Protein AF-A0A6I9WHF2-F1 (afdb_monomer)

Solvent-accessible surface area (backbone atoms only — not comparable to full-atom values): 7072 Å² total; per-residue (Å²): 119,70,70,58,63,70,50,58,54,51,23,45,90,39,62,63,65,50,39,45,48,43,49,66,80,40,38,81,57,50,48,70,41,56,50,57,71,92,70,49,92,61,64,71,60,45,50,55,42,70,70,70,78,56,63,70,54,40,52,34,28,46,48,34,50,77,69,57,51,36,37,64,94,50,5,38,46,64,27,51,41,27,46,48,38,33,25,60,42,42,70,41,86,50,70,66,28,46,52,53,37,59,52,40,75,66,43,85,56,54,68,62,32,49,53,35,76,68,58,74,82,78,89,78,127

Secondary structure (DSSP, 8-state):
-HHHHHHGGGSTTS-HHHHHHHHHTTGGGGGG----GGG-SS-THHHHSSPP--HHHHHHHHHHHHTTSS-TTT-HHHHHHHHHHHHHHHTS-SHHHHHHHHHHHT-S-HHHHHHHHT-------

InterPro domains:
  IPR039913 RNA polymerase II-associated protein RPAP1/Rba50 [PTHR21483] (4-120)
  IPR057989 RPAP1/MINIYO-like, TPR repeats [PF25766] (3-95)

Radius of gyration: 13.68 Å; Cα contacts (8 Å, |Δi|>4): 151; chains: 1; bounding box: 35×32×37 Å

Organism: NCBI:txid144034

pLDDT: mean 92.43, std 8.81, range [49.53, 98.69]

Structure (mmCIF, N/CA/C/O backbone):
data_AF-A0A6I9WHF2-F1
#
_entry.id   AF-A0A6I9WHF2-F1
#
loop_
_atom_site.group_PDB
_atom_site.id
_atom_site.type_symbol
_atom_site.label_atom_id
_atom_site.label_alt_id
_atom_site.label_comp_id
_atom_site.label_asym_id
_atom_site.label_entity_id
_atom_site.label_seq_id
_atom_site.pdbx_PDB_ins_code
_atom_site.Cartn_x
_atom_site.Cartn_y
_atom_site.Cartn_z
_atom_site.occupancy
_atom_site.B_iso_or_equiv
_atom_site.auth_seq_id
_atom_site.auth_comp_id
_atom_site.auth_asym_id
_atom_site.auth_atom_id
_atom_site.pdbx_PDB_model_num
ATOM 1 N N . MET A 1 1 ? 12.608 -1.396 -19.796 1.00 52.81 1 MET A N 1
ATOM 2 C CA . MET A 1 1 ? 13.815 -1.287 -18.947 1.00 52.81 1 MET A CA 1
ATOM 3 C C . MET A 1 1 ? 13.721 -0.160 -17.916 1.00 52.81 1 MET A C 1
ATOM 5 O O . MET A 1 1 ? 13.908 -0.452 -16.748 1.00 52.81 1 MET A O 1
ATOM 9 N N . VAL A 1 2 ? 13.365 1.083 -18.276 1.00 60.88 2 VAL A N 1
ATOM 10 C CA . VAL A 1 2 ? 13.429 2.243 -17.347 1.00 60.88 2 VAL A CA 1
ATOM 11 C C . VAL A 1 2 ? 12.512 2.133 -16.112 1.00 60.88 2 VAL A C 1
ATOM 13 O O . VAL A 1 2 ? 12.944 2.410 -15.000 1.00 60.88 2 VAL A O 1
ATOM 16 N N . ALA A 1 3 ? 11.271 1.655 -16.264 1.00 61.81 3 ALA A N 1
ATOM 17 C CA . ALA A 1 3 ? 10.304 1.595 -15.156 1.00 61.81 3 ALA A CA 1
ATOM 18 C C . ALA A 1 3 ? 10.686 0.637 -14.004 1.00 61.81 3 ALA A C 1
ATOM 20 O O . ALA A 1 3 ? 10.249 0.844 -12.878 1.00 61.81 3 ALA A O 1
ATOM 21 N N . MET A 1 4 ? 11.496 -0.397 -14.266 1.00 65.31 4 MET A N 1
ATOM 22 C CA . MET A 1 4 ? 11.955 -1.338 -13.230 1.00 65.31 4 MET A CA 1
ATOM 23 C C . MET A 1 4 ? 12.958 -0.679 -12.281 1.00 65.31 4 MET A C 1
ATOM 25 O O . MET A 1 4 ? 12.879 -0.871 -11.073 1.00 65.31 4 MET A O 1
ATOM 29 N N . MET A 1 5 ? 13.872 0.133 -12.824 1.00 72.69 5 MET A N 1
ATOM 30 C CA . MET A 1 5 ? 14.876 0.842 -12.027 1.00 72.69 5 MET A CA 1
ATOM 31 C C . MET A 1 5 ? 14.235 1.891 -11.119 1.00 72.69 5 MET A C 1
ATOM 33 O O . MET A 1 5 ? 14.679 2.056 -9.992 1.00 72.69 5 MET A O 1
ATOM 37 N N . LEU A 1 6 ? 13.141 2.522 -11.559 1.00 76.75 6 LEU A N 1
ATOM 38 C CA . LEU A 1 6 ? 12.379 3.463 -10.730 1.00 76.75 6 LEU A CA 1
ATOM 39 C C . LEU A 1 6 ? 11.753 2.805 -9.494 1.00 76.75 6 LEU A C 1
ATOM 41 O O . LEU A 1 6 ? 11.490 3.489 -8.510 1.00 76.75 6 LEU A O 1
ATOM 45 N N . LEU A 1 7 ? 11.516 1.490 -9.532 1.00 85.88 7 LEU A N 1
ATOM 46 C CA . LEU A 1 7 ? 10.953 0.767 -8.399 1.00 85.88 7 LEU A CA 1
ATOM 47 C C . LEU A 1 7 ? 12.022 0.320 -7.394 1.00 85.88 7 LEU A C 1
ATOM 49 O O . LEU A 1 7 ? 11.698 0.100 -6.238 1.00 85.88 7 LEU A O 1
ATOM 53 N N . VAL A 1 8 ? 13.294 0.192 -7.769 1.00 88.81 8 VAL A N 1
ATOM 54 C CA . VAL A 1 8 ? 14.327 -0.287 -6.829 1.00 88.81 8 VAL A CA 1
ATOM 55 C C . VAL A 1 8 ? 14.442 0.608 -5.580 1.00 88.81 8 VAL A C 1
ATOM 57 O O . VAL A 1 8 ? 14.349 0.057 -4.485 1.00 88.81 8 VAL A O 1
ATOM 60 N N . PRO A 1 9 ? 14.527 1.952 -5.684 1.00 90.69 9 PRO A N 1
ATOM 61 C CA . PRO A 1 9 ? 14.654 2.829 -4.516 1.00 90.69 9 PRO A CA 1
ATOM 62 C C . PRO A 1 9 ? 13.437 2.840 -3.586 1.00 90.69 9 PRO A C 1
ATOM 64 O O . PRO A 1 9 ? 13.540 3.337 -2.472 1.00 90.69 9 PRO A O 1
ATOM 67 N N . VAL A 1 10 ? 12.284 2.319 -4.025 1.00 91.75 10 VAL A N 1
ATOM 68 C CA . VAL A 1 10 ? 11.064 2.284 -3.203 1.00 91.75 10 VAL A CA 1
ATOM 69 C C . VAL A 1 10 ? 10.851 0.961 -2.474 1.00 91.75 10 VAL A C 1
ATOM 71 O O . VAL A 1 10 ? 9.860 0.824 -1.759 1.00 91.75 10 VAL A O 1
ATOM 74 N N . ALA A 1 11 ? 11.766 -0.003 -2.611 1.00 94.69 11 ALA A N 1
ATOM 75 C CA . ALA A 1 11 ? 11.791 -1.151 -1.710 1.00 94.69 11 ALA A CA 1
ATOM 76 C C . ALA A 1 11 ? 12.072 -0.698 -0.263 1.00 94.69 11 ALA A C 1
ATOM 78 O O . ALA A 1 11 ? 12.722 0.323 -0.023 1.00 94.69 11 ALA A O 1
ATOM 79 N N . GLN A 1 12 ? 11.567 -1.455 0.707 1.00 95.44 12 GLN A N 1
ATOM 80 C CA . GLN A 1 12 ? 11.511 -1.075 2.118 1.00 95.44 12 GLN A CA 1
ATOM 81 C C . GLN A 1 12 ? 12.888 -0.887 2.756 1.00 95.44 12 GLN A C 1
ATOM 83 O O . GLN A 1 12 ? 13.055 0.002 3.586 1.00 95.44 12 GLN A O 1
ATOM 88 N N . ARG A 1 13 ? 13.892 -1.650 2.303 1.00 94.12 13 ARG A N 1
ATOM 89 C CA . ARG A 1 13 ? 15.294 -1.548 2.750 1.00 94.12 13 ARG A CA 1
ATOM 90 C C . ARG A 1 13 ? 15.987 -0.218 2.418 1.00 94.12 13 ARG A C 1
ATOM 92 O O . ARG A 1 13 ? 17.069 0.041 2.933 1.00 94.12 13 ARG A O 1
ATOM 99 N N . HIS A 1 14 ? 15.431 0.570 1.499 1.00 94.25 14 HIS A N 1
ATOM 100 C CA . HIS A 1 14 ? 15.996 1.853 1.089 1.00 94.25 14 HIS A CA 1
ATOM 101 C C . HIS A 1 14 ? 15.364 3.011 1.864 1.00 94.25 14 HIS A C 1
ATOM 103 O O . HIS A 1 14 ? 14.314 2.856 2.493 1.00 94.25 14 HIS A O 1
ATOM 109 N N . ASP A 1 15 ? 16.020 4.172 1.798 1.00 93.81 15 ASP A N 1
ATOM 110 C CA . ASP A 1 15 ? 15.602 5.378 2.507 1.00 93.81 15 ASP A CA 1
ATOM 111 C C . ASP A 1 15 ? 14.118 5.716 2.223 1.00 93.81 15 ASP A C 1
ATOM 113 O O . ASP A 1 15 ? 13.728 5.842 1.051 1.00 93.81 15 ASP A O 1
ATOM 117 N N . PRO A 1 16 ? 13.276 5.881 3.264 1.00 93.06 16 PRO A N 1
ATOM 118 C CA . PRO A 1 16 ? 11.866 6.237 3.111 1.00 93.06 16 PRO A CA 1
ATOM 119 C C . PRO A 1 16 ? 11.625 7.518 2.302 1.00 93.06 16 PRO A C 1
ATOM 121 O O . PRO A 1 16 ? 10.541 7.679 1.736 1.00 93.06 16 PRO A O 1
ATOM 124 N N . HIS A 1 17 ? 12.610 8.419 2.208 1.00 94.38 17 HIS A N 1
ATOM 125 C CA . HIS A 1 17 ? 12.546 9.631 1.393 1.00 94.38 17 HIS A CA 1
ATOM 126 C C . HIS A 1 17 ? 12.111 9.345 -0.052 1.00 94.38 17 HIS A C 1
ATOM 128 O O . HIS A 1 17 ? 11.244 10.042 -0.580 1.00 94.38 17 HIS A O 1
ATOM 134 N N . TYR A 1 18 ? 12.622 8.278 -0.675 1.00 93.81 18 TYR A N 1
ATOM 135 C CA . TYR A 1 18 ? 12.253 7.925 -2.050 1.00 93.81 18 TYR A CA 1
ATOM 136 C C . TYR A 1 18 ? 10.803 7.458 -2.170 1.00 93.81 18 TYR A C 1
ATOM 138 O O . TYR A 1 18 ? 10.118 7.793 -3.140 1.00 93.81 18 TYR A O 1
ATOM 146 N N . ARG A 1 19 ? 10.312 6.710 -1.172 1.00 95.50 19 ARG A N 1
ATOM 147 C CA . ARG A 1 19 ? 8.896 6.332 -1.107 1.00 95.50 19 ARG A CA 1
ATOM 148 C C . ARG A 1 19 ? 8.039 7.582 -0.963 1.00 95.50 19 ARG A C 1
ATOM 150 O O . ARG A 1 19 ? 7.088 7.736 -1.724 1.00 95.50 19 ARG A O 1
ATOM 157 N N . LYS A 1 20 ? 8.398 8.499 -0.060 1.00 94.44 20 LYS A N 1
ATOM 158 C CA . LYS A 1 20 ? 7.671 9.765 0.124 1.00 94.44 20 LYS A CA 1
ATOM 159 C C . LYS A 1 20 ? 7.577 10.526 -1.183 1.00 94.44 20 LYS A C 1
ATOM 161 O O . LYS A 1 20 ? 6.468 10.742 -1.650 1.00 94.44 20 LYS A O 1
ATOM 166 N N . LEU A 1 21 ? 8.713 10.806 -1.814 1.00 94.00 21 LEU A N 1
ATOM 167 C CA . LEU A 1 21 ? 8.773 11.535 -3.076 1.00 94.00 21 LEU A CA 1
ATOM 168 C C . LEU A 1 21 ? 7.871 10.907 -4.154 1.00 94.00 21 LEU A C 1
ATOM 170 O O . LEU A 1 21 ? 7.081 11.595 -4.802 1.00 94.00 21 LEU A O 1
ATOM 174 N N . LEU A 1 22 ? 7.938 9.582 -4.324 1.00 93.44 22 LEU A N 1
ATOM 175 C CA . LEU A 1 22 ? 7.131 8.899 -5.334 1.00 93.44 22 LEU A CA 1
ATOM 176 C C . LEU A 1 22 ? 5.627 8.950 -5.020 1.00 93.44 22 LEU A C 1
ATOM 178 O O . LEU A 1 22 ? 4.820 9.167 -5.925 1.00 93.44 22 LEU A O 1
ATOM 182 N N . TRP A 1 23 ? 5.246 8.711 -3.766 1.00 94.75 23 TRP A N 1
ATOM 183 C CA . TRP A 1 23 ? 3.850 8.521 -3.365 1.00 94.75 23 TRP A CA 1
ATOM 184 C C . TRP A 1 23 ? 3.113 9.810 -3.005 1.00 94.75 23 TRP A C 1
ATOM 186 O O . TRP A 1 23 ? 1.884 9.811 -3.060 1.00 94.75 23 TRP A O 1
ATOM 196 N N . SER A 1 24 ? 3.821 10.896 -2.691 1.00 91.75 24 SER A N 1
ATOM 197 C CA . SER A 1 24 ? 3.231 12.224 -2.513 1.00 91.75 24 SER A CA 1
ATOM 198 C C . SER A 1 24 ? 3.308 13.040 -3.808 1.00 91.75 24 SER A C 1
ATOM 200 O O . SER A 1 24 ? 2.283 13.311 -4.434 1.00 91.75 24 SER A O 1
ATOM 202 N N . GLU A 1 25 ? 4.514 13.388 -4.256 1.00 90.88 25 GLU A N 1
ATOM 203 C CA . GLU A 1 25 ? 4.742 14.363 -5.333 1.00 90.88 25 GLU A CA 1
ATOM 204 C C . GLU A 1 25 ? 4.520 13.768 -6.723 1.00 90.88 25 GLU A C 1
ATOM 206 O O . GLU A 1 25 ? 4.029 14.433 -7.639 1.00 90.88 25 GLU A O 1
ATOM 211 N N . HIS A 1 26 ? 4.839 12.486 -6.892 1.00 91.56 26 HIS A N 1
ATOM 212 C CA . HIS A 1 26 ? 4.777 11.814 -8.189 1.00 91.56 26 HIS A CA 1
ATOM 213 C C . HIS A 1 26 ? 3.711 10.720 -8.264 1.00 91.56 26 HIS A C 1
ATOM 215 O O . HIS A 1 26 ? 3.738 9.901 -9.187 1.00 91.56 26 HIS A O 1
ATOM 221 N N . ALA A 1 27 ? 2.709 10.736 -7.378 1.00 89.75 27 ALA A N 1
ATOM 222 C CA . ALA A 1 27 ? 1.669 9.705 -7.316 1.00 89.75 27 ALA A CA 1
ATOM 223 C C . ALA A 1 27 ? 0.960 9.484 -8.665 1.00 89.75 27 ALA A C 1
ATOM 225 O O . ALA A 1 27 ? 0.615 8.362 -9.043 1.00 89.75 27 ALA A O 1
ATOM 226 N N . GLY A 1 28 ? 0.781 10.558 -9.444 1.00 87.81 28 GLY A N 1
ATOM 227 C CA . GLY A 1 28 ? 0.190 10.502 -10.781 1.00 87.81 28 GLY A CA 1
ATOM 228 C C . GLY A 1 28 ? 0.958 9.610 -11.761 1.00 87.81 28 GLY A C 1
ATOM 229 O O . GLY A 1 28 ? 0.337 9.050 -12.666 1.00 87.81 28 GLY A O 1
ATOM 230 N N . THR A 1 29 ? 2.266 9.427 -11.560 1.00 89.50 29 THR A N 1
ATOM 231 C CA . THR A 1 29 ? 3.142 8.618 -12.422 1.00 89.50 29 THR A CA 1
ATOM 232 C C . THR A 1 29 ? 2.992 7.112 -12.185 1.00 89.50 29 THR A C 1
ATOM 234 O O . THR A 1 29 ? 3.199 6.321 -13.109 1.00 89.50 29 THR A O 1
ATOM 237 N N . LEU A 1 30 ? 2.522 6.700 -11.000 1.00 89.38 30 LEU A N 1
ATOM 238 C CA . LEU A 1 30 ? 2.353 5.291 -10.613 1.00 89.38 30 LEU A CA 1
ATOM 239 C C . LEU A 1 30 ? 1.473 4.506 -11.597 1.00 89.38 30 LEU A C 1
ATOM 241 O O . LEU A 1 30 ? 1.701 3.323 -11.844 1.00 89.38 30 LEU A O 1
ATOM 245 N N . ARG A 1 31 ? 0.495 5.169 -12.229 1.00 87.00 31 ARG A N 1
ATOM 246 C CA . ARG A 1 31 ? -0.401 4.567 -13.235 1.00 87.00 31 ARG A CA 1
ATOM 247 C C . ARG A 1 31 ? 0.313 4.093 -14.508 1.00 87.00 31 ARG A C 1
ATOM 249 O O . ARG A 1 31 ? -0.305 3.408 -15.329 1.00 87.00 31 ARG A O 1
ATOM 256 N N . TYR A 1 32 ? 1.555 4.518 -14.729 1.00 85.88 32 TYR A N 1
ATOM 257 C CA . TYR A 1 32 ? 2.374 4.126 -15.879 1.00 85.88 32 TYR A CA 1
ATOM 258 C C . TYR A 1 32 ? 3.331 2.974 -15.551 1.00 85.88 32 TYR A C 1
ATOM 260 O O . TYR A 1 32 ? 3.878 2.364 -16.469 1.00 85.88 32 TYR A O 1
ATOM 268 N N . LEU A 1 33 ? 3.468 2.604 -14.274 1.00 85.69 33 LEU A N 1
ATOM 269 C CA . LEU A 1 33 ? 4.261 1.460 -13.822 1.00 85.69 33 LEU A CA 1
ATOM 270 C C . LEU A 1 33 ? 3.485 0.151 -14.035 1.00 85.69 33 LEU A C 1
ATOM 272 O O . LEU A 1 33 ? 3.090 -0.531 -13.091 1.00 85.69 33 LEU A O 1
ATOM 276 N N . LYS A 1 34 ? 3.254 -0.202 -15.304 1.00 86.12 34 LYS A N 1
ATOM 277 C CA . LYS A 1 34 ? 2.530 -1.417 -15.726 1.00 86.12 34 LYS A CA 1
ATOM 278 C C . LYS A 1 34 ? 3.374 -2.695 -15.633 1.00 86.12 34 LYS A C 1
ATOM 280 O O . LYS A 1 34 ? 3.199 -3.616 -16.427 1.00 86.12 34 LYS A O 1
ATOM 285 N N . LEU A 1 35 ? 4.349 -2.721 -14.731 1.00 86.00 35 LEU A N 1
ATOM 286 C CA . LEU A 1 35 ? 5.291 -3.823 -14.613 1.00 86.00 35 LEU A CA 1
ATOM 287 C C . LEU A 1 35 ? 4.602 -5.026 -13.944 1.00 86.00 35 LEU A C 1
ATOM 289 O O . LEU A 1 35 ? 4.104 -4.858 -12.831 1.00 86.00 35 LEU A O 1
ATOM 293 N N . PRO A 1 36 ? 4.569 -6.214 -14.579 1.00 86.31 36 PRO A N 1
ATOM 294 C CA . PRO A 1 36 ? 4.139 -7.445 -13.917 1.00 86.31 36 PRO A CA 1
ATOM 295 C C . PRO A 1 36 ? 5.042 -7.770 -12.721 1.00 86.31 36 PRO A C 1
ATOM 297 O O . PRO A 1 36 ? 6.246 -7.508 -12.777 1.00 86.31 36 PRO A O 1
ATOM 300 N N . ILE A 1 37 ? 4.481 -8.349 -11.657 1.00 86.25 37 ILE A N 1
ATOM 301 C CA . ILE A 1 37 ? 5.217 -8.651 -10.413 1.00 86.25 37 ILE A CA 1
ATOM 302 C C . ILE A 1 37 ? 6.388 -9.605 -10.693 1.00 86.25 37 ILE A C 1
ATOM 304 O O . ILE A 1 37 ? 7.470 -9.446 -10.136 1.00 86.25 37 ILE A O 1
ATOM 308 N N . GLU A 1 38 ? 6.210 -10.533 -11.631 1.00 86.12 38 GLU A N 1
ATOM 309 C CA . GLU A 1 38 ? 7.185 -11.559 -12.024 1.00 86.12 38 GLU A CA 1
ATOM 310 C C . GLU A 1 38 ? 8.415 -10.965 -12.725 1.00 86.12 38 GLU A C 1
ATOM 312 O O . GLU A 1 38 ? 9.424 -11.640 -12.900 1.00 86.12 38 GLU A O 1
ATOM 317 N N . LYS A 1 39 ? 8.330 -9.698 -13.150 1.00 87.44 39 LYS A N 1
ATOM 318 C CA . LYS A 1 39 ? 9.414 -8.971 -13.817 1.00 87.44 39 LYS A CA 1
ATOM 319 C C . LYS A 1 39 ? 10.129 -7.991 -12.883 1.00 87.44 39 LYS A C 1
ATOM 321 O O . LYS A 1 39 ? 10.898 -7.156 -13.360 1.00 87.44 39 LYS A O 1
ATOM 326 N N . LEU A 1 40 ? 9.858 -8.028 -11.580 1.00 88.38 40 LEU A N 1
ATOM 327 C CA . LEU A 1 40 ? 10.580 -7.199 -10.622 1.00 88.38 40 LEU A CA 1
ATOM 328 C 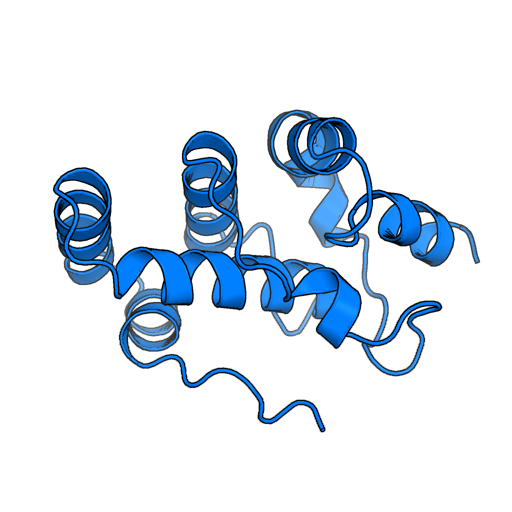C . LEU A 1 40 ? 12.038 -7.647 -10.479 1.00 88.38 40 LEU A C 1
ATOM 330 O O . LEU A 1 40 ? 12.347 -8.832 -10.488 1.00 88.38 40 LEU A O 1
ATOM 334 N N . VAL A 1 41 ? 12.929 -6.667 -10.316 1.00 89.50 41 VAL A N 1
ATOM 335 C CA . VAL A 1 41 ? 14.355 -6.911 -10.038 1.00 89.50 41 VAL A CA 1
ATOM 336 C C . VAL A 1 41 ? 14.552 -7.397 -8.600 1.00 89.50 41 VAL A C 1
ATOM 338 O O . VAL A 1 41 ? 15.441 -8.197 -8.333 1.00 89.50 41 VAL A O 1
ATOM 341 N N . LEU A 1 42 ? 13.718 -6.915 -7.677 1.00 90.88 42 LEU A N 1
ATOM 342 C CA . LEU A 1 42 ? 13.692 -7.350 -6.285 1.00 90.88 42 LEU A CA 1
ATOM 343 C C . LEU A 1 42 ? 12.437 -8.192 -6.036 1.00 90.88 42 LEU A C 1
ATOM 345 O O . LEU A 1 42 ? 11.386 -7.884 -6.601 1.00 90.88 42 LEU A O 1
ATOM 349 N N . PRO A 1 43 ? 12.495 -9.229 -5.186 1.00 92.62 43 PRO A N 1
ATOM 350 C CA . PRO A 1 43 ? 11.306 -10.002 -4.856 1.00 92.62 43 PRO A CA 1
ATOM 351 C C . PRO A 1 43 ? 10.254 -9.109 -4.192 1.00 92.62 43 PRO A C 1
ATOM 353 O O . PRO A 1 43 ? 10.586 -8.198 -3.436 1.00 92.62 43 PRO A O 1
ATOM 356 N N . MET A 1 44 ? 8.968 -9.400 -4.424 1.00 93.50 44 MET A N 1
ATOM 357 C CA . MET A 1 44 ? 7.856 -8.589 -3.903 1.00 93.50 44 MET A CA 1
ATOM 358 C C . MET A 1 44 ? 7.952 -8.356 -2.382 1.00 93.50 44 MET A C 1
ATOM 360 O O . MET A 1 44 ? 7.603 -7.283 -1.901 1.00 93.50 44 MET A O 1
ATOM 364 N N . LYS A 1 45 ? 8.497 -9.325 -1.633 1.00 94.62 45 LYS A N 1
ATOM 365 C CA . LYS A 1 45 ? 8.747 -9.253 -0.182 1.00 94.62 45 LYS A CA 1
ATOM 366 C C . LYS A 1 45 ? 9.525 -8.005 0.239 1.00 94.62 45 LYS A C 1
ATOM 368 O O . LYS A 1 45 ? 9.156 -7.387 1.228 1.00 94.62 45 LYS A O 1
ATOM 373 N N . GLU A 1 46 ? 10.517 -7.595 -0.547 1.00 94.94 46 GLU A N 1
ATOM 374 C CA . GLU A 1 46 ? 11.358 -6.415 -0.284 1.00 94.94 46 GLU A CA 1
ATOM 375 C C . GLU A 1 46 ? 10.572 -5.102 -0.369 1.00 94.94 46 GLU A C 1
ATOM 377 O O . GLU A 1 46 ? 11.006 -4.081 0.145 1.00 94.94 46 GLU A O 1
ATOM 382 N N . TYR A 1 47 ? 9.408 -5.099 -1.020 1.00 95.50 47 TYR A N 1
ATOM 383 C CA . TYR A 1 47 ? 8.521 -3.938 -1.093 1.00 95.50 47 TYR A CA 1
ATOM 384 C C . TYR A 1 47 ? 7.462 -3.925 0.012 1.00 95.50 47 TYR A C 1
ATOM 386 O O . TYR A 1 47 ? 6.884 -2.875 0.307 1.00 95.50 47 TYR A O 1
ATOM 394 N N . LEU A 1 48 ? 7.181 -5.094 0.590 1.00 96.94 48 LEU A N 1
ATOM 395 C CA . LEU A 1 48 ? 6.128 -5.292 1.581 1.00 96.94 48 LEU A CA 1
ATOM 396 C C . LEU A 1 48 ? 6.664 -5.296 3.016 1.00 96.94 48 LEU A C 1
ATOM 398 O O . LEU A 1 48 ? 5.911 -4.962 3.922 1.00 96.94 48 LEU A O 1
ATOM 402 N N . TYR A 1 49 ? 7.941 -5.635 3.220 1.00 95.75 49 TYR A N 1
ATOM 403 C CA . TYR A 1 49 ? 8.526 -5.796 4.551 1.00 95.75 49 TYR A CA 1
ATOM 404 C C . TYR A 1 49 ? 9.862 -5.055 4.729 1.00 95.75 49 TYR A C 1
ATOM 406 O O . TYR A 1 49 ? 10.702 -5.140 3.833 1.00 95.75 49 TYR A O 1
ATOM 414 N N . PRO A 1 50 ? 10.109 -4.420 5.896 1.00 96.38 50 PRO A N 1
ATOM 415 C CA . PRO A 1 50 ? 9.171 -4.254 7.017 1.00 96.38 50 PRO A CA 1
ATOM 416 C C . PRO A 1 50 ? 7.916 -3.451 6.637 1.00 96.38 50 PRO A C 1
ATOM 418 O O . PRO A 1 50 ? 7.874 -2.797 5.597 1.00 96.38 50 PRO A O 1
ATOM 421 N N . GLU A 1 51 ? 6.868 -3.573 7.451 1.00 97.38 51 GLU A N 1
ATOM 422 C CA . GLU A 1 51 ? 5.641 -2.795 7.264 1.00 97.38 51 GLU A CA 1
ATOM 423 C C . GLU A 1 51 ? 5.928 -1.301 7.426 1.00 97.38 51 GLU A C 1
ATOM 425 O O . GLU A 1 51 ? 6.687 -0.904 8.309 1.00 97.38 51 GLU A O 1
ATOM 430 N N . GLU A 1 52 ? 5.278 -0.471 6.614 1.00 97.62 52 GLU A N 1
ATOM 431 C CA . GLU A 1 52 ? 5.428 0.977 6.680 1.00 97.62 52 GLU A CA 1
ATOM 432 C C . GLU A 1 52 ? 4.884 1.526 8.008 1.00 97.62 52 GLU A C 1
ATOM 434 O O . GLU A 1 52 ? 3.761 1.226 8.429 1.00 97.62 52 GLU A O 1
ATOM 439 N N . GLU A 1 53 ? 5.688 2.358 8.665 1.00 95.31 53 GLU A N 1
ATOM 440 C CA . GLU A 1 53 ? 5.327 3.014 9.924 1.00 95.31 53 GLU A CA 1
ATOM 441 C C . GLU A 1 53 ? 5.010 4.495 9.732 1.00 95.31 53 GLU A C 1
ATOM 443 O O . GLU A 1 53 ? 4.311 5.088 10.559 1.00 95.31 53 GLU A O 1
ATOM 448 N N . ASP A 1 54 ? 5.483 5.089 8.633 1.00 96.56 54 ASP A N 1
ATOM 449 C CA . ASP A 1 54 ? 5.259 6.494 8.351 1.00 96.56 54 ASP A CA 1
ATOM 450 C C . ASP A 1 54 ? 3.795 6.754 7.974 1.00 96.56 54 ASP A C 1
ATOM 452 O O . ASP A 1 54 ? 3.301 6.370 6.910 1.00 96.56 54 ASP A O 1
ATOM 456 N N . THR A 1 55 ? 3.093 7.459 8.853 1.00 96.94 55 THR A N 1
ATOM 457 C CA . THR A 1 55 ? 1.654 7.699 8.729 1.00 96.94 55 THR A CA 1
ATOM 458 C C . THR A 1 55 ? 1.297 8.557 7.518 1.00 96.94 55 THR A C 1
ATOM 460 O O . THR A 1 55 ? 0.228 8.366 6.940 1.00 96.94 55 THR A O 1
ATOM 463 N N . SER A 1 56 ? 2.198 9.443 7.076 1.00 96.50 56 SER A N 1
ATOM 464 C CA . SER A 1 56 ? 1.991 10.240 5.862 1.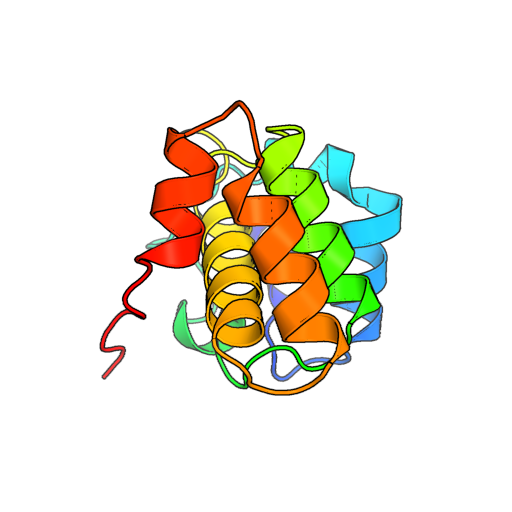00 96.50 56 SER A CA 1
ATOM 465 C C . SER A 1 56 ? 2.039 9.367 4.605 1.00 96.50 56 SER A C 1
ATOM 467 O O . SER A 1 56 ? 1.260 9.564 3.670 1.00 96.50 56 SER A O 1
ATOM 469 N N . LEU A 1 57 ? 2.897 8.341 4.588 1.00 97.50 57 LEU A N 1
ATOM 470 C CA . LEU A 1 57 ? 2.909 7.349 3.513 1.00 97.50 57 LEU A CA 1
ATOM 471 C C . LEU A 1 57 ? 1.658 6.475 3.535 1.00 97.50 57 LEU A C 1
ATOM 473 O O . LEU A 1 57 ? 1.069 6.252 2.477 1.00 97.50 57 LEU A O 1
ATOM 477 N N . ILE A 1 58 ? 1.200 6.050 4.716 1.00 98.44 58 ILE A N 1
ATOM 478 C CA . ILE A 1 58 ? -0.057 5.299 4.846 1.00 98.44 58 ILE A CA 1
ATOM 479 C C . ILE A 1 58 ? -1.243 6.096 4.285 1.00 98.44 58 ILE A C 1
ATOM 481 O O . ILE A 1 58 ? -2.040 5.545 3.519 1.00 98.44 58 ILE A O 1
ATOM 485 N N . GLU A 1 59 ? -1.349 7.389 4.604 1.00 98.00 59 GLU A N 1
ATOM 486 C CA . GLU A 1 59 ? -2.376 8.273 4.038 1.00 98.00 59 GLU A CA 1
ATOM 487 C C . GLU A 1 59 ? -2.290 8.363 2.511 1.00 98.00 59 GLU A C 1
ATOM 489 O O . GLU A 1 59 ? -3.317 8.267 1.829 1.00 98.00 59 GLU A O 1
ATOM 494 N N . ASN A 1 60 ? -1.081 8.486 1.956 1.00 97.81 60 ASN A N 1
ATOM 495 C CA . ASN A 1 60 ? -0.872 8.510 0.508 1.00 97.81 60 ASN A CA 1
ATOM 496 C C . ASN A 1 60 ? -1.272 7.179 -0.153 1.00 97.81 60 ASN A C 1
ATOM 498 O O . ASN A 1 60 ? -1.960 7.180 -1.180 1.00 97.81 60 ASN A O 1
ATOM 502 N N . TYR A 1 61 ? -0.925 6.035 0.443 1.00 98.25 61 TYR A N 1
ATOM 503 C CA . TYR A 1 61 ? -1.336 4.715 -0.046 1.00 98.25 61 TYR A CA 1
ATOM 504 C C . TYR A 1 61 ? -2.863 4.582 -0.091 1.00 98.25 61 TYR A C 1
ATOM 506 O O . TYR A 1 61 ? -3.420 4.277 -1.148 1.00 98.25 61 TYR A O 1
ATOM 514 N N . ILE A 1 62 ? -3.560 4.911 1.002 1.00 98.12 62 ILE A N 1
ATOM 515 C CA . ILE A 1 62 ? -5.031 4.863 1.049 1.00 98.12 62 ILE A CA 1
ATOM 516 C C . ILE A 1 62 ? -5.624 5.832 0.021 1.00 98.12 62 ILE A C 1
ATOM 518 O O . ILE A 1 62 ? -6.508 5.461 -0.753 1.00 98.12 62 ILE A O 1
ATOM 522 N N . THR A 1 63 ? -5.107 7.059 -0.045 1.00 97.31 63 THR A N 1
ATOM 523 C CA . THR A 1 63 ? -5.598 8.092 -0.965 1.00 97.31 63 THR A CA 1
ATOM 524 C C . THR A 1 63 ? -5.471 7.664 -2.423 1.00 97.31 63 THR A C 1
ATOM 526 O O . THR A 1 63 ? -6.411 7.838 -3.201 1.00 97.31 63 THR A O 1
ATOM 529 N N . THR A 1 64 ? -4.339 7.082 -2.822 1.00 96.75 64 THR A N 1
ATOM 530 C CA . THR A 1 64 ? -4.141 6.618 -4.204 1.00 96.75 64 THR A CA 1
ATOM 531 C C . THR A 1 64 ? -5.051 5.447 -4.576 1.00 96.75 64 THR A C 1
ATOM 533 O O . THR A 1 64 ? -5.483 5.380 -5.733 1.00 96.75 64 THR A O 1
ATOM 536 N N . LEU A 1 65 ? -5.391 4.571 -3.623 1.00 97.62 65 LEU A N 1
ATOM 537 C CA . LEU A 1 65 ? -6.366 3.491 -3.809 1.00 97.62 65 LEU A CA 1
ATOM 538 C C . LEU A 1 65 ? -7.787 4.041 -3.957 1.00 97.62 65 LEU A C 1
ATOM 540 O O . LEU A 1 65 ? -8.449 3.764 -4.957 1.00 97.62 65 LEU A O 1
ATOM 544 N N . VAL A 1 66 ? -8.228 4.886 -3.019 1.00 96.69 66 VAL A N 1
ATOM 545 C CA . VAL A 1 66 ? -9.572 5.495 -3.020 1.00 96.69 66 VAL A CA 1
ATOM 546 C C . VAL A 1 66 ? -9.791 6.351 -4.268 1.00 96.69 66 VAL A C 1
ATOM 548 O O . VAL A 1 66 ? -10.841 6.281 -4.904 1.00 96.69 66 VAL A O 1
ATOM 551 N N . ARG A 1 67 ? -8.778 7.118 -4.687 1.00 95.12 67 ARG A N 1
ATOM 5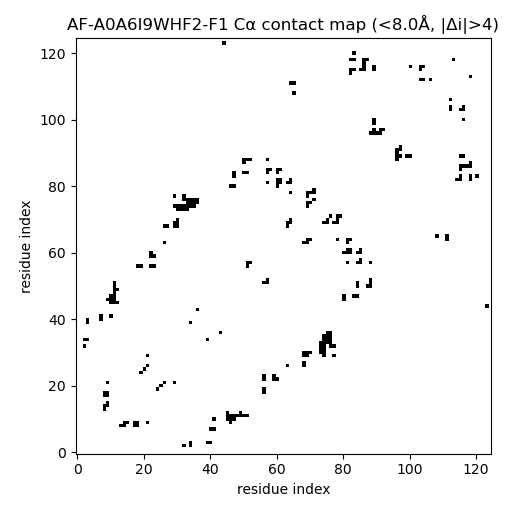52 C CA . ARG A 1 67 ? -8.816 7.917 -5.926 1.00 95.12 67 ARG A CA 1
ATOM 553 C C . ARG A 1 67 ? -8.591 7.087 -7.191 1.00 95.12 67 ARG A C 1
ATOM 555 O O . ARG A 1 67 ? -8.552 7.648 -8.287 1.00 95.12 67 ARG A O 1
ATOM 562 N N . ARG A 1 68 ? -8.413 5.767 -7.066 1.00 94.56 68 ARG A N 1
ATOM 563 C CA . ARG A 1 68 ? -8.190 4.827 -8.174 1.00 94.56 68 ARG A CA 1
ATOM 564 C C . ARG A 1 68 ? -7.014 5.224 -9.082 1.00 94.56 68 ARG A C 1
ATOM 566 O O . ARG A 1 68 ? -7.025 4.940 -10.285 1.00 94.56 68 ARG A O 1
ATOM 573 N N . ILE A 1 69 ? -6.005 5.885 -8.503 1.00 94.38 69 ILE A N 1
ATOM 574 C CA . ILE A 1 69 ? -4.743 6.243 -9.169 1.00 94.38 69 ILE A CA 1
ATOM 575 C C . ILE A 1 69 ? -3.962 4.966 -9.467 1.00 94.38 69 ILE A C 1
ATOM 577 O O . ILE A 1 69 ? -3.468 4.794 -10.585 1.00 94.38 69 ILE A O 1
ATOM 581 N N . VAL A 1 70 ? -3.905 4.066 -8.483 1.00 94.88 70 VAL A N 1
ATOM 582 C CA . VAL A 1 70 ? -3.372 2.715 -8.642 1.00 94.88 70 VAL A CA 1
ATOM 583 C C . VAL A 1 70 ? -4.511 1.706 -8.768 1.00 94.88 70 VAL A C 1
ATOM 585 O O . VAL A 1 70 ? -5.545 1.830 -8.116 1.00 94.88 70 VAL A O 1
ATOM 588 N N . LYS A 1 71 ? -4.342 0.716 -9.648 1.00 94.25 71 LYS A N 1
ATOM 589 C CA . LYS 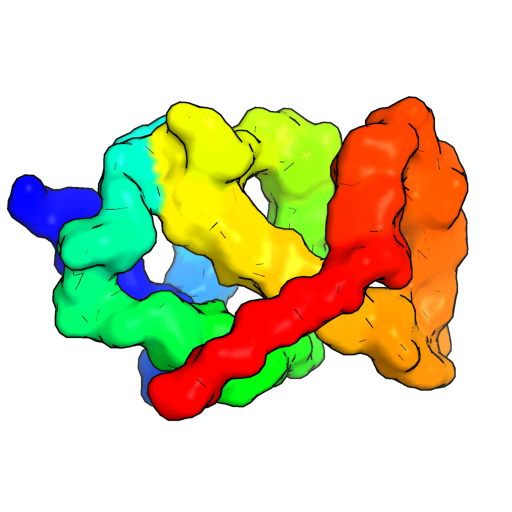A 1 71 ? -5.311 -0.363 -9.894 1.00 94.25 71 LYS A CA 1
ATOM 590 C C . LYS A 1 71 ? -4.561 -1.652 -10.184 1.00 94.25 71 LYS A C 1
ATOM 592 O O . LYS A 1 71 ? -3.624 -1.625 -10.983 1.00 94.25 71 LYS A O 1
ATOM 597 N N . GLN A 1 72 ? -5.037 -2.771 -9.643 1.00 93.12 72 GLN A N 1
ATOM 598 C CA . GLN A 1 72 ? -4.423 -4.087 -9.838 1.00 93.12 72 GLN A CA 1
ATOM 599 C C . GLN A 1 72 ? -4.186 -4.423 -11.318 1.00 93.12 72 GLN A C 1
ATOM 601 O O . GLN A 1 72 ? -3.102 -4.851 -11.691 1.00 93.12 72 GLN A O 1
ATOM 606 N N . THR A 1 73 ? -5.167 -4.154 -12.183 1.00 91.12 73 TH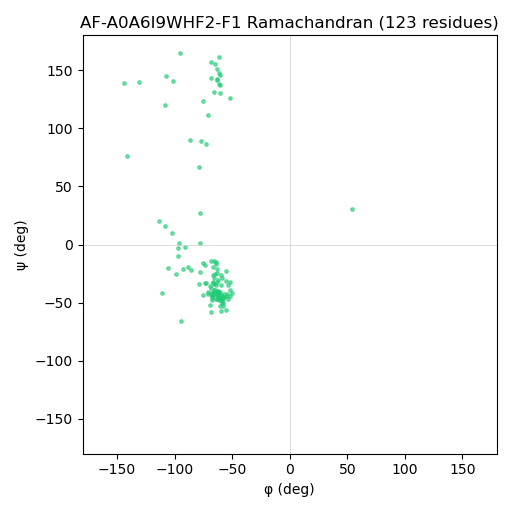R A N 1
ATOM 607 C CA . THR A 1 73 ? -5.103 -4.478 -13.619 1.00 91.12 73 THR A CA 1
ATOM 608 C C . THR A 1 73 ? -4.177 -3.572 -14.433 1.00 91.12 73 THR A C 1
ATOM 610 O O . THR A 1 73 ? -3.815 -3.921 -15.553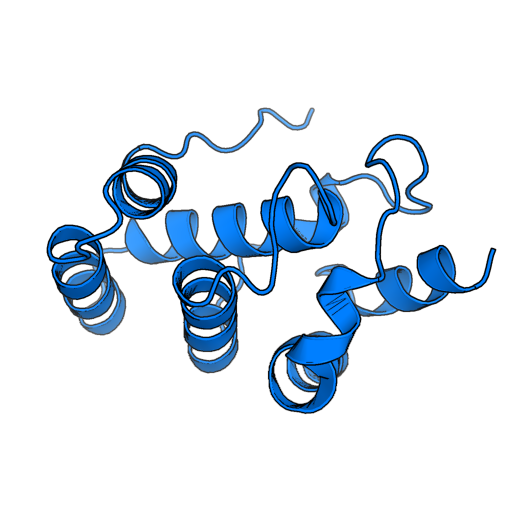 1.00 91.12 73 THR A O 1
ATOM 613 N N . ARG A 1 74 ? -3.800 -2.395 -13.911 1.00 89.69 74 ARG A N 1
ATOM 614 C CA . ARG A 1 74 ? -3.001 -1.397 -14.645 1.00 89.69 74 ARG A CA 1
ATOM 615 C C . ARG A 1 74 ? -1.588 -1.251 -14.095 1.00 89.69 74 ARG A C 1
ATOM 617 O O . ARG A 1 74 ? -0.665 -1.106 -14.883 1.00 89.69 74 ARG A O 1
ATOM 624 N N . CYS A 1 75 ? -1.421 -1.246 -12.779 1.00 91.62 75 CYS A N 1
ATOM 625 C CA . CYS A 1 75 ? -0.136 -1.090 -12.100 1.00 91.62 75 CYS A CA 1
ATOM 626 C C . CYS A 1 75 ? -0.105 -2.012 -10.869 1.00 91.62 75 CYS A C 1
ATOM 628 O O . CYS A 1 75 ? -0.286 -1.551 -9.738 1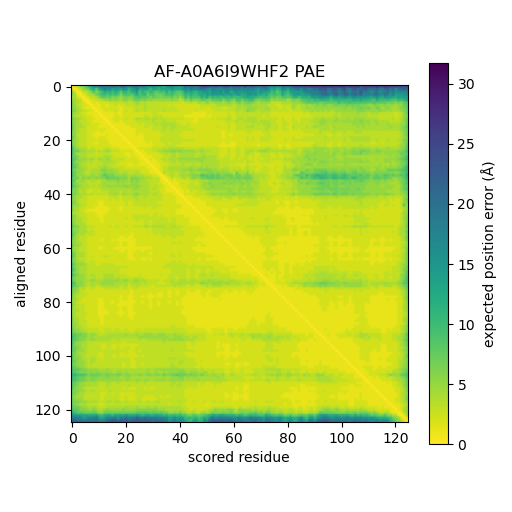.00 91.62 75 CYS A O 1
ATOM 630 N N . PRO A 1 76 ? 0.087 -3.328 -11.088 1.00 93.06 76 PRO A N 1
ATOM 631 C CA . PRO A 1 76 ? -0.083 -4.338 -10.047 1.00 93.06 76 PRO A CA 1
ATOM 632 C C . PRO A 1 76 ? 0.913 -4.176 -8.896 1.00 93.06 76 PRO A C 1
ATOM 634 O O . PRO A 1 76 ? 0.535 -4.390 -7.750 1.00 93.06 76 PRO A O 1
ATOM 637 N N . VAL A 1 77 ? 2.148 -3.738 -9.173 1.00 93.69 77 VAL A N 1
ATOM 638 C CA . VAL A 1 77 ? 3.174 -3.556 -8.134 1.00 93.69 77 VAL A CA 1
ATOM 639 C C . VAL A 1 77 ? 2.825 -2.400 -7.183 1.00 93.69 77 VAL A C 1
ATOM 641 O O . VAL A 1 77 ? 2.654 -2.677 -5.997 1.00 93.69 77 VAL A O 1
ATOM 644 N N . PRO A 1 78 ? 2.624 -1.140 -7.639 1.00 95.38 78 PRO A N 1
ATOM 645 C CA . PRO A 1 78 ? 2.150 -0.078 -6.750 1.00 95.38 78 PRO A CA 1
ATOM 646 C C . PRO A 1 78 ? 0.854 -0.439 -6.025 1.00 95.38 78 PRO A C 1
ATOM 648 O O . PRO A 1 78 ? 0.736 -0.208 -4.828 1.00 95.38 78 PRO A O 1
ATOM 651 N N . TYR A 1 79 ? -0.106 -1.048 -6.727 1.00 96.56 79 TYR A N 1
ATOM 652 C CA . TYR A 1 79 ? -1.360 -1.466 -6.107 1.00 96.56 79 TYR A CA 1
ATOM 653 C C . TYR A 1 79 ? -1.128 -2.428 -4.933 1.00 96.56 79 TYR A C 1
ATOM 655 O O . TYR A 1 79 ? -1.675 -2.214 -3.855 1.00 96.56 79 TYR A O 1
ATOM 663 N N . ALA A 1 80 ? -0.285 -3.448 -5.113 1.00 96.38 80 ALA A N 1
ATOM 664 C CA . ALA A 1 80 ? 0.022 -4.412 -4.063 1.00 96.38 80 ALA A CA 1
ATOM 665 C C . ALA A 1 80 ? 0.749 -3.772 -2.867 1.00 96.38 80 ALA A C 1
ATOM 667 O O . ALA A 1 80 ? 0.418 -4.096 -1.729 1.00 96.38 80 ALA A O 1
ATOM 668 N N . ILE A 1 81 ? 1.676 -2.836 -3.111 1.00 97.12 81 ILE A N 1
ATOM 669 C CA . ILE A 1 81 ? 2.364 -2.070 -2.055 1.00 97.12 81 ILE A CA 1
ATOM 670 C C . ILE A 1 81 ? 1.351 -1.269 -1.234 1.00 97.12 81 ILE A C 1
ATOM 672 O O . ILE A 1 81 ? 1.309 -1.404 -0.012 1.00 97.12 81 ILE A O 1
ATOM 676 N N . ALA A 1 82 ? 0.510 -0.474 -1.904 1.00 98.12 82 ALA A N 1
ATOM 677 C CA . ALA A 1 82 ? -0.471 0.366 -1.231 1.00 98.12 82 ALA A CA 1
ATOM 678 C C . ALA A 1 82 ? -1.463 -0.473 -0.417 1.00 98.12 82 ALA A C 1
ATOM 680 O O . ALA A 1 82 ? -1.671 -0.197 0.759 1.00 98.12 82 ALA A O 1
ATOM 681 N N . VAL A 1 83 ? -2.030 -1.532 -1.010 1.00 98.50 83 VAL A N 1
ATOM 682 C CA . VAL A 1 83 ? -2.979 -2.412 -0.310 1.00 98.50 83 VAL A CA 1
ATOM 683 C C . VAL A 1 83 ? -2.337 -3.040 0.920 1.00 98.50 83 VAL A C 1
ATOM 685 O O . VAL A 1 83 ? -2.941 -3.007 1.988 1.00 98.50 83 VAL A O 1
ATOM 688 N N . HIS A 1 84 ? -1.126 -3.584 0.784 1.00 98.50 84 HIS A N 1
ATOM 689 C CA . HIS A 1 84 ? -0.448 -4.261 1.882 1.00 98.50 84 HIS A CA 1
ATOM 690 C C . HIS A 1 84 ? -0.224 -3.327 3.070 1.00 98.50 84 HIS A C 1
ATOM 692 O O . HIS A 1 84 ? -0.715 -3.596 4.164 1.00 98.50 84 HIS A O 1
ATOM 698 N N . HIS A 1 85 ? 0.470 -2.210 2.849 1.00 98.56 85 HIS A N 1
ATOM 699 C CA . HIS A 1 85 ? 0.846 -1.302 3.932 1.00 98.56 85 HIS A CA 1
ATOM 700 C C . HIS A 1 85 ? -0.367 -0.622 4.555 1.00 98.56 85 HIS A C 1
ATOM 702 O O . HIS A 1 85 ? -0.472 -0.570 5.779 1.00 98.56 85 HIS A O 1
ATOM 708 N N . SER A 1 86 ? -1.333 -0.182 3.741 1.00 98.69 86 SER A N 1
ATOM 709 C CA . SER A 1 86 ? -2.593 0.350 4.259 1.00 98.69 86 SER A CA 1
ATOM 710 C C . SER A 1 86 ? -3.310 -0.681 5.124 1.00 98.69 86 SER A C 1
ATOM 712 O O . SER A 1 86 ? -3.630 -0.398 6.274 1.00 98.69 86 SER A O 1
ATOM 714 N N . ALA A 1 87 ? -3.533 -1.893 4.619 1.00 98.56 87 ALA A N 1
ATOM 715 C CA . ALA A 1 87 ? -4.289 -2.897 5.354 1.00 98.56 87 ALA A CA 1
ATOM 716 C C . ALA A 1 87 ? -3.584 -3.367 6.633 1.00 98.56 87 ALA A C 1
ATOM 718 O O . ALA A 1 87 ? -4.239 -3.552 7.659 1.00 98.56 87 ALA A O 1
ATOM 719 N N . MET A 1 88 ? -2.260 -3.542 6.603 1.00 98.44 88 MET A N 1
ATOM 720 C CA . MET A 1 88 ? -1.496 -3.915 7.795 1.00 98.44 88 MET A CA 1
ATOM 721 C C . MET A 1 88 ? -1.516 -2.799 8.846 1.00 98.44 88 MET A C 1
ATOM 723 O O . MET A 1 88 ? -1.765 -3.079 10.020 1.00 98.44 88 MET A O 1
ATOM 727 N N . TYR A 1 89 ? -1.390 -1.530 8.441 1.00 98.56 89 TYR A N 1
ATOM 728 C CA . TYR A 1 89 ? -1.510 -0.403 9.368 1.00 98.56 89 TYR A CA 1
ATOM 729 C C . TYR A 1 89 ? -2.908 -0.311 9.995 1.00 98.56 89 TYR A C 1
ATOM 731 O O . TYR A 1 89 ? -3.034 -0.134 11.207 1.00 98.56 89 TYR A O 1
ATOM 739 N N . LEU A 1 90 ? -3.968 -0.502 9.203 1.00 98.38 90 LEU A N 1
ATOM 740 C CA . LEU A 1 90 ? -5.356 -0.457 9.678 1.00 98.38 90 LEU A CA 1
ATOM 741 C C . LEU A 1 90 ? -5.690 -1.551 10.705 1.00 98.38 90 LEU A C 1
ATOM 743 O O . LEU A 1 90 ? -6.642 -1.385 11.467 1.00 98.38 90 LEU A O 1
ATOM 747 N N . LYS A 1 91 ? -4.925 -2.649 10.774 1.00 97.81 91 LYS A N 1
ATOM 748 C CA . LYS A 1 91 ? -5.083 -3.693 11.807 1.00 97.81 91 LYS A CA 1
ATOM 749 C C . LYS A 1 91 ? -4.548 -3.274 13.176 1.00 97.81 91 LYS A C 1
ATOM 751 O O . LYS A 1 91 ? -4.873 -3.914 14.175 1.00 97.81 91 LYS A O 1
ATOM 756 N N . ARG A 1 92 ? -3.738 -2.215 13.250 1.00 97.88 92 ARG A N 1
ATOM 757 C CA . ARG A 1 92 ? -3.151 -1.740 14.507 1.00 97.88 92 ARG A CA 1
ATOM 758 C C . ARG A 1 92 ? -4.231 -1.148 15.427 1.00 97.88 92 ARG A C 1
ATOM 760 O O . ARG A 1 92 ? -5.300 -0.714 14.992 1.00 97.88 92 ARG A O 1
ATOM 767 N N . SER A 1 93 ? -3.940 -1.132 16.727 1.00 97.56 93 SER A N 1
ATOM 768 C CA . SER A 1 93 ? -4.843 -0.646 17.783 1.00 97.56 93 SER A CA 1
ATOM 769 C C . SER A 1 93 ? -4.580 0.801 18.212 1.00 97.56 93 SER A C 1
ATOM 771 O O . SER A 1 93 ? -5.313 1.336 19.042 1.00 97.56 93 SER A O 1
ATOM 773 N N . ASN A 1 94 ? -3.552 1.455 17.659 1.00 97.38 94 ASN A N 1
ATOM 774 C CA . ASN A 1 94 ? -3.275 2.856 17.967 1.00 97.38 94 ASN A CA 1
ATOM 775 C C . ASN A 1 94 ? -4.411 3.770 17.469 1.00 97.38 94 ASN A C 1
ATOM 777 O O . ASN A 1 94 ? -5.131 3.443 16.523 1.00 97.38 94 ASN A O 1
ATOM 781 N N . ARG A 1 95 ? -4.558 4.940 18.103 1.00 97.81 95 ARG A N 1
ATOM 782 C CA . ARG A 1 95 ? -5.675 5.864 17.857 1.00 97.81 95 ARG A CA 1
ATOM 783 C C . ARG A 1 95 ? -5.827 6.243 16.382 1.00 97.81 95 ARG A C 1
ATOM 785 O O . ARG A 1 95 ? -6.951 6.241 15.887 1.00 97.81 95 ARG A O 1
ATOM 792 N N . LEU A 1 96 ? -4.724 6.543 15.693 1.00 97.38 96 LEU A N 1
ATOM 793 C CA . LEU A 1 96 ? -4.769 6.958 14.293 1.00 97.38 96 LEU A CA 1
ATOM 794 C C . LEU A 1 96 ? -5.222 5.806 13.390 1.00 97.38 96 LEU A C 1
ATOM 796 O O . LEU A 1 96 ? -6.141 5.988 12.600 1.00 97.38 96 LEU A O 1
ATOM 800 N N . ALA A 1 97 ? -4.674 4.601 13.567 1.00 98.00 97 ALA A N 1
ATOM 801 C CA . ALA A 1 97 ? -5.103 3.415 12.823 1.00 98.00 97 ALA A CA 1
ATOM 802 C C . ALA A 1 97 ? -6.602 3.122 12.998 1.00 98.00 97 ALA A C 1
ATOM 804 O O . ALA A 1 97 ? -7.297 2.858 12.017 1.00 98.00 97 ALA A O 1
ATOM 805 N N . VAL A 1 98 ? -7.127 3.237 14.225 1.00 98.38 98 VAL A N 1
ATOM 806 C CA . VAL A 1 98 ? -8.564 3.070 14.506 1.00 98.38 98 VAL A CA 1
ATOM 807 C C . VAL A 1 98 ? -9.399 4.136 13.788 1.00 98.38 98 VAL A C 1
ATOM 809 O O . VAL A 1 98 ? -10.425 3.811 13.190 1.00 98.38 98 VAL A O 1
ATOM 812 N N . GLN A 1 99 ? -8.957 5.397 13.802 1.00 98.25 99 GLN A N 1
ATOM 813 C CA . GLN A 1 99 ? -9.640 6.490 13.103 1.00 98.25 99 GLN A CA 1
ATOM 814 C C . GLN A 1 99 ? -9.648 6.282 11.583 1.00 98.25 99 GLN A C 1
ATOM 816 O O . GLN A 1 99 ? -10.702 6.400 10.958 1.00 98.25 99 GLN A O 1
ATOM 821 N N . MET A 1 100 ? -8.504 5.926 10.996 1.00 98.19 100 MET A N 1
ATOM 822 C CA . MET A 1 100 ? -8.389 5.637 9.565 1.00 98.19 100 MET A CA 1
ATOM 823 C C . MET A 1 100 ? -9.247 4.432 9.168 1.00 98.19 100 MET A C 1
ATOM 825 O O . MET A 1 100 ? -9.924 4.468 8.141 1.00 98.19 100 MET A O 1
ATOM 829 N N . ARG A 1 101 ? -9.299 3.385 10.002 1.00 98.38 101 ARG A N 1
ATOM 830 C CA . ARG A 1 101 ? -10.141 2.203 9.757 1.00 98.38 101 ARG A CA 1
ATOM 831 C C . ARG A 1 101 ? -11.621 2.567 9.724 1.00 98.38 101 ARG A C 1
ATOM 833 O O . ARG A 1 101 ? -12.307 2.197 8.777 1.00 98.38 101 ARG A O 1
ATOM 840 N N . ALA A 1 102 ? -12.082 3.380 10.673 1.00 98.19 102 ALA A N 1
ATOM 841 C CA . ALA A 1 102 ? -13.460 3.870 10.695 1.00 98.19 102 ALA A CA 1
ATOM 842 C C . ALA A 1 102 ? -13.812 4.738 9.468 1.00 98.19 102 ALA A C 1
ATOM 844 O O . ALA A 1 102 ? -14.966 4.770 9.038 1.00 98.19 102 ALA A O 1
ATOM 845 N N . GLN A 1 103 ? -12.842 5.456 8.889 1.00 97.62 103 GLN A N 1
ATOM 846 C CA . GLN A 1 103 ? -13.038 6.172 7.622 1.00 97.62 103 GLN A CA 1
ATOM 847 C C . GLN A 1 103 ? -13.153 5.201 6.441 1.00 97.62 103 GLN A C 1
ATOM 849 O O . GLN A 1 103 ? -14.036 5.368 5.600 1.00 97.62 103 GLN A O 1
ATOM 854 N N . VAL A 1 104 ? -12.308 4.165 6.400 1.00 97.56 104 VAL A N 1
ATOM 855 C CA . VAL A 1 104 ? -12.331 3.123 5.360 1.00 97.56 104 VAL A CA 1
ATOM 856 C C . VAL A 1 104 ? -13.649 2.339 5.370 1.00 97.56 104 VAL A C 1
ATOM 858 O O . VAL A 1 104 ? -14.232 2.117 4.311 1.00 97.56 104 VAL A O 1
ATOM 861 N N . GLU A 1 105 ? -14.186 2.003 6.544 1.00 97.31 105 GLU A N 1
ATOM 862 C CA . GLU A 1 105 ? -15.500 1.348 6.707 1.00 97.31 105 GLU A CA 1
ATOM 863 C C . GLU A 1 105 ? -16.663 2.166 6.111 1.00 97.31 105 GLU A C 1
ATOM 865 O O . GLU A 1 105 ? -17.672 1.615 5.658 1.00 97.31 105 GLU A O 1
ATOM 870 N N . LYS A 1 106 ? -16.520 3.495 6.073 1.00 96.81 106 LYS A N 1
ATOM 871 C CA . LYS A 1 106 ? -17.523 4.429 5.544 1.00 96.81 106 LYS A CA 1
ATOM 872 C C . LYS A 1 106 ? -17.348 4.741 4.058 1.00 96.81 106 LYS A C 1
ATOM 874 O O . LYS A 1 106 ? -18.166 5.481 3.511 1.00 96.81 106 LYS A O 1
ATOM 879 N N . LEU A 1 107 ? -16.320 4.207 3.394 1.00 96.06 107 LEU A N 1
ATOM 880 C CA . LEU A 1 107 ? -16.128 4.428 1.962 1.00 96.06 107 LEU A CA 1
ATOM 881 C C . LEU A 1 107 ? -17.325 3.900 1.166 1.00 96.06 107 LEU A C 1
ATOM 883 O O . LEU A 1 107 ? 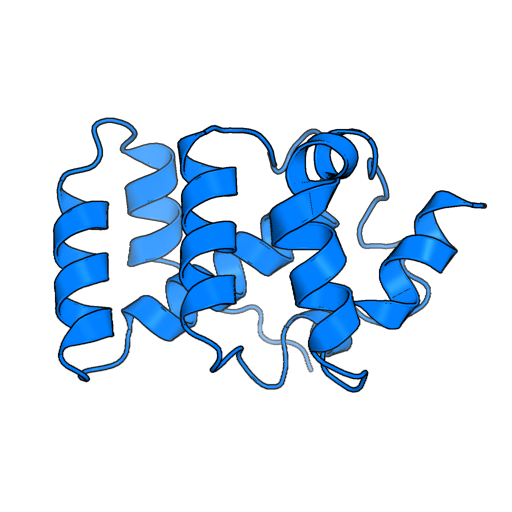-17.827 2.801 1.408 1.00 96.06 107 LEU A O 1
ATOM 887 N N . TRP A 1 108 ? -17.747 4.685 0.173 1.00 93.88 108 TRP A N 1
ATOM 888 C CA . TRP A 1 108 ? -18.776 4.273 -0.783 1.00 93.88 108 TRP A CA 1
ATOM 889 C C . TRP A 1 108 ? -18.291 3.105 -1.657 1.00 93.88 108 TRP A C 1
ATOM 891 O O . TRP A 1 108 ? -19.070 2.227 -2.018 1.00 93.88 108 TRP A O 1
ATOM 901 N N . ASP A 1 109 ? -16.991 3.087 -1.961 1.00 94.62 109 ASP A N 1
ATOM 902 C CA . ASP A 1 109 ? -16.323 2.056 -2.746 1.00 94.62 109 ASP A CA 1
ATOM 903 C C . ASP A 1 109 ? -16.103 0.801 -1.892 1.00 94.62 109 ASP A C 1
ATOM 905 O O . ASP A 1 109 ? -15.088 0.648 -1.201 1.00 94.62 109 ASP A O 1
ATOM 909 N N . ARG A 1 110 ? -17.104 -0.083 -1.902 1.00 95.00 110 ARG A N 1
ATOM 910 C CA . ARG A 1 110 ? -17.106 -1.300 -1.082 1.00 95.00 110 ARG A CA 1
ATOM 911 C C . ARG A 1 110 ? -16.028 -2.293 -1.494 1.00 95.00 110 ARG A C 1
ATOM 913 O O . ARG A 1 110 ? -15.549 -3.021 -0.630 1.00 95.00 110 ARG A O 1
ATOM 920 N N . ASP A 1 111 ? -15.589 -2.280 -2.750 1.00 95.31 111 ASP A N 1
ATOM 921 C CA . ASP A 1 111 ? -14.527 -3.171 -3.223 1.00 95.31 111 ASP A CA 1
ATOM 922 C C . ASP A 1 111 ? -13.189 -2.818 -2.566 1.00 95.31 111 ASP A C 1
ATOM 924 O O . ASP A 1 111 ? -12.510 -3.691 -2.017 1.00 95.31 111 ASP A O 1
ATOM 928 N N . ILE A 1 112 ? -12.827 -1.529 -2.557 1.00 96.38 112 ILE A N 1
ATOM 929 C CA . ILE A 1 112 ? -11.600 -1.057 -1.899 1.00 96.38 112 ILE A CA 1
ATOM 930 C C . ILE A 1 112 ? -11.698 -1.220 -0.381 1.00 96.38 112 ILE A C 1
ATOM 932 O O . ILE A 1 112 ? -10.745 -1.704 0.233 1.00 96.38 112 ILE A O 1
ATOM 936 N N . ALA A 1 113 ? -12.841 -0.880 0.223 1.00 97.62 113 ALA A N 1
ATOM 937 C CA . ALA A 1 113 ? -13.044 -1.071 1.659 1.00 97.62 113 ALA A CA 1
ATOM 938 C C . ALA A 1 113 ? -12.865 -2.545 2.057 1.00 97.62 113 ALA A C 1
ATOM 940 O O . ALA A 1 113 ? -12.072 -2.850 2.946 1.00 97.62 113 ALA A O 1
ATOM 941 N N . ASN A 1 114 ? -13.524 -3.470 1.353 1.00 97.69 114 ASN A N 1
ATOM 942 C CA . ASN A 1 114 ? -13.401 -4.901 1.618 1.00 97.69 114 ASN A CA 1
ATOM 943 C C . ASN A 1 114 ? -11.976 -5.406 1.397 1.00 97.69 114 ASN A C 1
ATOM 945 O O . ASN A 1 114 ? -11.484 -6.178 2.220 1.00 97.69 114 ASN A O 1
ATOM 949 N N . THR A 1 115 ? -11.310 -4.943 0.334 1.00 97.69 115 THR A N 1
ATOM 950 C CA . THR A 1 115 ? -9.914 -5.292 0.039 1.00 97.69 115 THR A CA 1
ATOM 951 C C . THR A 1 115 ? -8.996 -4.923 1.198 1.00 97.69 115 THR A C 1
ATOM 953 O O . THR A 1 115 ? -8.162 -5.735 1.582 1.00 97.69 115 THR A O 1
ATOM 956 N N . LEU A 1 116 ? -9.144 -3.723 1.767 1.00 98.12 116 LEU A N 1
ATOM 957 C CA . LEU A 1 116 ? -8.296 -3.248 2.861 1.00 98.12 116 LEU A CA 1
ATOM 958 C C . LEU A 1 116 ? -8.638 -3.907 4.204 1.00 98.12 116 LEU A C 1
ATOM 960 O O . LEU A 1 116 ? -7.736 -4.307 4.937 1.00 98.12 116 LEU A O 1
ATOM 964 N N . LEU A 1 117 ? -9.926 -4.036 4.530 1.00 98.00 117 LEU A N 1
ATOM 965 C CA . LEU A 1 117 ? -10.377 -4.533 5.835 1.00 98.00 117 LEU A CA 1
ATOM 966 C C . LEU A 1 117 ? -10.174 -6.046 6.000 1.00 98.00 117 LEU A C 1
ATOM 968 O O . LEU A 1 117 ? -9.866 -6.504 7.098 1.00 98.00 117 LEU A O 1
ATOM 972 N N . HIS A 1 118 ? -10.293 -6.814 4.915 1.00 97.69 118 HIS A N 1
ATOM 973 C CA . HIS A 1 118 ? -10.186 -8.279 4.932 1.00 97.69 118 HIS A CA 1
ATOM 974 C C . HIS A 1 118 ? -8.895 -8.793 4.285 1.00 97.69 118 HIS A C 1
ATOM 976 O O . HIS A 1 118 ? -8.781 -9.973 3.950 1.00 97.69 118 HIS A O 1
ATOM 982 N N . TYR A 1 119 ? -7.907 -7.917 4.096 1.00 97.62 119 TYR A N 1
ATOM 983 C CA . TYR A 1 119 ? -6.634 -8.283 3.493 1.00 97.62 119 TYR A CA 1
ATOM 984 C C . TYR A 1 119 ? -5.902 -9.354 4.309 1.00 97.62 119 TYR A C 1
ATOM 986 O O . TYR A 1 119 ? -5.642 -9.189 5.508 1.00 97.62 119 TYR A O 1
ATOM 994 N N . VAL A 1 120 ? -5.459 -10.407 3.627 1.00 96.06 120 VAL A N 1
ATOM 995 C CA . VAL A 1 120 ? -4.537 -11.403 4.174 1.00 96.06 120 VAL A CA 1
ATOM 996 C C . VAL A 1 120 ? -3.180 -11.212 3.492 1.00 96.06 120 VAL A C 1
ATOM 998 O O . VAL A 1 120 ? -3.110 -11.317 2.265 1.00 96.06 120 VAL A O 1
ATOM 1001 N N . PRO A 1 121 ? -2.102 -10.912 4.243 1.00 92.12 121 PRO A N 1
ATOM 1002 C CA . PRO A 1 121 ? -0.786 -10.750 3.646 1.00 92.12 121 PRO A CA 1
ATOM 1003 C C . PRO A 1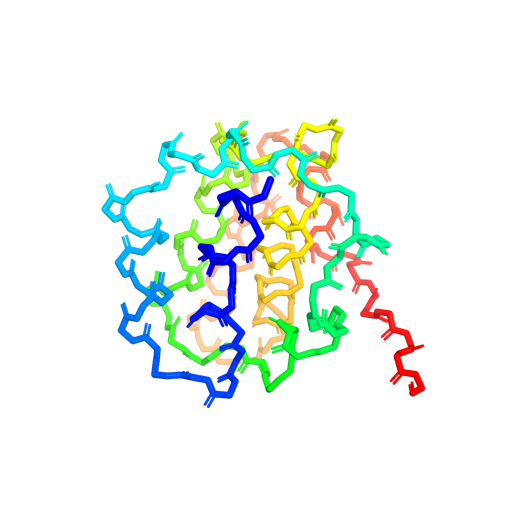 121 ? -0.321 -12.069 3.008 1.00 92.12 121 PRO A C 1
ATOM 1005 O O . PRO A 1 121 ? -0.578 -13.144 3.562 1.00 92.12 121 PRO A O 1
ATOM 1008 N N . PRO A 1 122 ? 0.355 -12.018 1.848 1.00 87.06 122 PRO A N 1
ATOM 1009 C CA . PRO A 1 122 ? 0.864 -13.214 1.200 1.00 87.06 122 PRO A CA 1
ATOM 1010 C C . PRO A 1 122 ? 1.881 -13.909 2.109 1.00 87.06 122 PRO A C 1
ATOM 1012 O O . PRO A 1 122 ? 2.738 -13.264 2.715 1.00 87.06 122 PRO A O 1
ATOM 1015 N N . ARG A 1 123 ? 1.813 -15.242 2.177 1.00 77.75 123 ARG A N 1
ATOM 1016 C CA . ARG A 1 123 ? 2.853 -16.056 2.818 1.00 77.75 123 ARG A CA 1
ATOM 1017 C C . ARG A 1 123 ? 4.079 -16.059 1.909 1.00 77.75 123 ARG A C 1
ATOM 1019 O O . ARG A 1 123 ? 4.210 -16.913 1.039 1.00 77.75 123 ARG A O 1
ATOM 1026 N N . LEU A 1 124 ? 4.927 -15.051 2.063 1.00 67.69 124 LEU A N 1
ATOM 1027 C CA . LEU A 1 124 ? 6.165 -14.922 1.304 1.00 67.69 124 LEU A CA 1
ATOM 1028 C C . LEU A 1 124 ? 7.259 -15.702 2.036 1.00 67.69 124 LEU A C 1
ATOM 1030 O O . LEU A 1 124 ? 7.907 -15.160 2.939 1.00 67.69 124 LEU A O 1
ATOM 1034 N N . MET A 1 125 ? 7.386 -16.985 1.673 1.00 49.53 125 MET A N 1
ATOM 1035 C CA . MET A 1 125 ? 8.512 -17.845 2.064 1.00 49.53 125 MET A CA 1
ATOM 1036 C C . MET A 1 125 ? 9.823 -17.144 1.697 1.00 49.53 125 MET A C 1
ATOM 1038 O O . MET A 1 125 ? 9.960 -16.754 0.518 1.00 49.53 125 MET A O 1
#

Sequence (125 aa):
MVAMMLLVPVAQRHDPHYRKLLWSEHAGTLRYLKLPIEKLVLPMKEYLYPEEEDTSLIENYITTLVRRIVKQTRCPVPYAIAVHHSAMYLKRSNRLAVQMRAQVEKLWDRDIANTLLHYVPPRLM

Mean predicted aligned error: 3.58 Å

Nearest PDB structures (foldseek):
  2bku-assembly1_B  TM=3.847E-01  e=7.991E+00  Saccharomyces cerevisiae
  4pw8-assembly2_G  TM=1.992E-01  e=6.320E+00  Homo sapiens

Foldseek 3Di:
DVLLVLCPCQFPPHDCVSLCCCLPVVLLCLLQQQDDQVPHPDHLCRLQPPADPDVSSLVSLLVCVLVVSDDCNRRVSSVLSSLRNNLVLCPDPDPVSVVVLVVLVPRPPVVSSCSSPVPDDDPDD